Protein AF-A0AA35T7V5-F1 (afdb_monomer_lite)

Secondary structure (DSSP, 8-state):
-PPTT-EEE-B-TTT-PEEEEETTEEEEEE-SSGGGEEEEEEEETTEEEEEESS-TT-B------------

Organism: Geodia barretti (NCBI:txid519541)

Radius of gyration: 13.19 Å; chains: 1; bounding box: 28×22×42 Å

Sequence (71 aa):
MFAHGNVVILESHASGKTLRSYHGTAEGIGGRGIHAQWKVNVRGFGVIALQNQHTPSHWLAIRDGATIANV

Structure (mmCIF, N/CA/C/O backbone):
data_AF-A0AA35T7V5-F1
#
_entry.id   AF-A0AA35T7V5-F1
#
loop_
_atom_site.group_PDB
_atom_site.id
_atom_site.type_symbol
_atom_site.label_atom_id
_atom_site.label_alt_id
_atom_site.label_comp_id
_atom_site.label_asym_id
_atom_site.label_entity_id
_atom_site.label_seq_id
_atom_site.pdbx_PDB_ins_code
_atom_site.Cartn_x
_atom_site.Cartn_y
_atom_site.Cartn_z
_atom_site.occupancy
_atom_site.B_iso_or_equiv
_atom_site.auth_seq_id
_atom_site.auth_comp_id
_atom_site.auth_asym_id
_atom_site.auth_atom_id
_atom_site.pdbx_PDB_model_num
ATOM 1 N N . MET A 1 1 ? -2.921 -2.135 16.550 1.00 63.31 1 MET A N 1
ATOM 2 C CA . MET A 1 1 ? -4.200 -1.843 15.862 1.00 63.31 1 MET A CA 1
ATOM 3 C C . MET A 1 1 ? -3.965 -0.680 14.915 1.00 63.31 1 MET A C 1
ATOM 5 O O . MET A 1 1 ? -3.322 0.277 15.328 1.00 63.31 1 MET A O 1
ATOM 9 N N . PHE A 1 2 ? -4.407 -0.758 13.658 1.00 80.75 2 PHE A N 1
ATOM 10 C CA . PHE A 1 2 ? -4.300 0.398 12.768 1.00 80.75 2 PHE A CA 1
ATOM 11 C C . PHE A 1 2 ? -5.361 1.436 13.145 1.00 80.75 2 PHE A C 1
ATOM 13 O O . PHE A 1 2 ? -6.540 1.096 13.238 1.00 80.75 2 PHE A O 1
ATOM 20 N N . ALA A 1 3 ? -4.951 2.685 13.370 1.00 86.19 3 ALA A N 1
ATOM 21 C CA . ALA A 1 3 ? -5.889 3.781 13.564 1.00 86.19 3 ALA A CA 1
ATOM 22 C C . ALA A 1 3 ? -6.342 4.329 12.206 1.00 86.19 3 ALA A C 1
ATOM 24 O O . ALA A 1 3 ? -5.565 4.380 11.247 1.00 86.19 3 ALA A O 1
ATOM 25 N N . HIS A 1 4 ? -7.608 4.739 12.125 1.00 91.00 4 HIS A N 1
ATOM 26 C CA . HIS A 1 4 ? -8.116 5.438 10.951 1.00 91.00 4 HIS A CA 1
ATOM 27 C C . HIS A 1 4 ? -7.291 6.712 10.717 1.00 91.00 4 HIS A C 1
ATOM 29 O O . HIS A 1 4 ? -7.039 7.471 11.648 1.00 91.00 4 HIS A O 1
ATOM 35 N N . GLY A 1 5 ? -6.870 6.942 9.475 1.00 92.25 5 GLY A N 1
ATOM 36 C CA . GLY A 1 5 ? -6.051 8.089 9.094 1.00 92.25 5 GLY A CA 1
ATOM 37 C C . GLY A 1 5 ? -4.541 7.880 9.212 1.00 92.25 5 GLY A C 1
ATOM 38 O O . GLY A 1 5 ? -3.804 8.693 8.659 1.00 92.25 5 GLY A O 1
ATOM 39 N N . ASN A 1 6 ? -4.067 6.794 9.839 1.00 95.25 6 ASN A N 1
ATOM 40 C CA . ASN A 1 6 ? -2.636 6.483 9.857 1.00 95.25 6 ASN A CA 1
ATOM 41 C C . ASN A 1 6 ? -2.098 6.311 8.437 1.00 95.25 6 ASN A C 1
ATOM 43 O O . ASN A 1 6 ? -2.735 5.673 7.598 1.00 95.25 6 ASN A O 1
ATOM 47 N N . VAL A 1 7 ? -0.892 6.822 8.198 1.00 95.88 7 VAL A N 1
ATOM 48 C CA . VAL A 1 7 ? -0.148 6.580 6.962 1.00 95.88 7 VAL A CA 1
ATOM 49 C C . VAL A 1 7 ? 0.866 5.476 7.215 1.00 95.88 7 VAL A C 1
ATOM 51 O O . VAL A 1 7 ? 1.649 5.548 8.161 1.00 95.88 7 VAL A O 1
ATOM 54 N N . VAL A 1 8 ? 0.847 4.449 6.372 1.00 95.88 8 VAL A N 1
ATOM 55 C CA . VAL A 1 8 ? 1.742 3.294 6.470 1.00 95.88 8 VAL A CA 1
ATOM 56 C C . VAL A 1 8 ? 2.518 3.095 5.174 1.00 95.88 8 VAL A C 1
ATOM 58 O O . VAL A 1 8 ? 2.075 3.494 4.097 1.00 95.88 8 VAL A O 1
ATOM 61 N N . ILE A 1 9 ? 3.675 2.449 5.287 1.00 95.69 9 ILE A N 1
ATOM 62 C CA . ILE A 1 9 ? 4.438 1.911 4.161 1.00 95.69 9 ILE A CA 1
ATOM 63 C C . ILE A 1 9 ? 4.457 0.396 4.337 1.00 95.69 9 ILE A C 1
ATOM 65 O O . ILE A 1 9 ? 4.786 -0.095 5.415 1.00 95.69 9 ILE A O 1
ATOM 69 N N . LEU A 1 10 ? 4.090 -0.333 3.286 1.00 95.19 10 LEU A N 1
ATOM 70 C CA . LEU A 1 10 ? 4.117 -1.793 3.280 1.00 95.19 10 LEU A CA 1
ATOM 71 C C . LEU A 1 10 ? 5.421 -2.253 2.629 1.00 95.19 10 LEU A C 1
ATOM 73 O O . LEU A 1 10 ? 5.634 -2.000 1.444 1.00 95.19 10 LEU A O 1
ATOM 77 N N . GLU A 1 11 ? 6.294 -2.893 3.403 1.00 96.44 11 GLU A N 1
ATOM 78 C CA . GLU A 1 11 ? 7.591 -3.403 2.950 1.00 96.44 11 GLU A CA 1
ATOM 79 C C . GLU A 1 11 ? 7.541 -4.931 2.836 1.00 96.44 11 GLU A C 1
ATOM 81 O O . GLU A 1 11 ? 7.071 -5.630 3.733 1.00 96.44 11 GLU A O 1
ATOM 86 N N . SER A 1 12 ? 8.001 -5.456 1.705 1.00 95.12 12 SER A N 1
ATOM 87 C CA . SER A 1 12 ? 8.117 -6.889 1.473 1.00 95.12 12 SER A CA 1
ATOM 88 C C . SER A 1 12 ? 9.321 -7.437 2.231 1.00 95.12 12 SER A C 1
ATOM 90 O O . SER A 1 12 ? 10.456 -7.093 1.916 1.00 95.12 12 SER A O 1
ATOM 92 N N . HIS A 1 13 ? 9.096 -8.364 3.161 1.00 95.50 13 HIS A N 1
ATOM 93 C CA . HIS A 1 13 ? 10.183 -9.047 3.874 1.00 95.50 13 HIS A CA 1
ATOM 94 C C . HIS A 1 13 ? 11.104 -9.867 2.954 1.00 95.50 13 HIS A C 1
ATOM 96 O O . HIS A 1 13 ? 12.264 -10.075 3.288 1.00 95.50 13 HIS A O 1
ATOM 102 N N . ALA A 1 14 ? 10.611 -10.323 1.797 1.00 94.88 14 ALA A N 1
ATOM 103 C CA . ALA A 1 14 ? 11.394 -11.136 0.866 1.00 94.88 14 ALA A CA 1
ATOM 104 C C . ALA A 1 14 ? 12.387 -10.312 0.027 1.00 94.88 14 ALA A C 1
ATOM 106 O O . ALA A 1 14 ? 13.419 -10.830 -0.384 1.00 94.88 14 ALA A O 1
ATOM 107 N N . SER A 1 15 ? 12.071 -9.043 -0.254 1.00 94.31 15 SER A N 1
ATOM 108 C CA . SER A 1 15 ? 12.855 -8.201 -1.176 1.00 94.31 15 SER A CA 1
ATOM 109 C C . SER A 1 15 ? 13.337 -6.876 -0.578 1.00 94.31 15 SER A C 1
ATOM 111 O O . SER A 1 15 ? 14.130 -6.176 -1.207 1.00 94.31 15 SER A O 1
ATOM 113 N N . GLY A 1 16 ? 12.827 -6.484 0.592 1.00 94.69 16 GLY A N 1
ATOM 114 C CA . GLY A 1 16 ? 13.027 -5.157 1.183 1.00 94.69 16 GLY A CA 1
ATOM 115 C C . GLY A 1 16 ? 12.393 -4.013 0.381 1.00 94.69 16 GLY A C 1
ATOM 116 O O . GLY A 1 16 ? 12.625 -2.842 0.679 1.00 94.69 16 GLY A O 1
ATOM 117 N N . LYS A 1 17 ? 11.624 -4.315 -0.674 1.00 95.50 17 LYS A N 1
ATOM 118 C CA . LYS A 1 17 ? 10.965 -3.313 -1.520 1.00 95.50 17 LYS A CA 1
ATOM 119 C C . LYS A 1 17 ? 9.599 -2.941 -0.973 1.00 95.50 17 LYS A C 1
ATOM 121 O O . LYS A 1 17 ? 8.944 -3.736 -0.300 1.00 95.50 17 LYS A O 1
ATOM 126 N N . THR A 1 18 ? 9.155 -1.731 -1.285 1.00 96.62 18 THR A N 1
ATOM 127 C CA . THR A 1 18 ? 7.870 -1.213 -0.813 1.00 96.62 18 THR A CA 1
ATOM 128 C C . THR A 1 18 ? 6.776 -1.381 -1.862 1.00 96.62 18 THR A C 1
ATOM 130 O O . THR A 1 18 ? 7.016 -1.239 -3.064 1.00 96.62 18 THR A O 1
ATOM 133 N N . LEU A 1 19 ? 5.551 -1.648 -1.401 1.00 95.62 19 LEU A N 1
ATOM 134 C CA . LEU A 1 19 ? 4.362 -1.558 -2.241 1.00 95.62 19 LEU A CA 1
ATOM 135 C C . LEU A 1 19 ? 4.071 -0.086 -2.545 1.00 95.62 19 LEU A C 1
ATOM 137 O O . LEU A 1 19 ? 3.820 0.704 -1.629 1.00 95.62 19 LEU A O 1
ATOM 141 N N . ARG A 1 20 ? 4.032 0.267 -3.829 1.00 93.88 20 ARG A N 1
ATOM 142 C CA . ARG A 1 20 ? 3.657 1.605 -4.300 1.00 93.88 20 ARG A CA 1
ATOM 143 C C . ARG A 1 20 ? 2.543 1.554 -5.337 1.00 93.88 20 ARG A C 1
ATOM 145 O O . ARG A 1 20 ? 2.386 0.556 -6.032 1.00 93.88 20 ARG A O 1
ATOM 152 N N . SER A 1 21 ? 1.798 2.652 -5.448 1.00 92.69 21 SER A N 1
ATOM 153 C CA . SER A 1 21 ? 0.911 2.918 -6.584 1.00 92.69 21 SER A CA 1
ATOM 154 C C . SER A 1 21 ? 1.560 3.951 -7.495 1.00 92.69 21 SER A C 1
ATOM 156 O O . SER A 1 21 ? 1.754 5.099 -7.088 1.00 92.69 21 SER A O 1
ATOM 158 N N . TYR A 1 22 ? 1.851 3.564 -8.731 1.00 88.25 22 TYR A N 1
ATOM 159 C CA . TYR A 1 22 ? 2.430 4.436 -9.746 1.00 88.25 22 TYR A CA 1
ATOM 160 C C . TYR A 1 22 ? 1.681 4.241 -11.066 1.00 88.25 22 TYR A C 1
ATOM 162 O O . TYR A 1 22 ? 1.453 3.109 -11.483 1.00 88.25 22 TYR A O 1
ATOM 170 N N . HIS A 1 23 ? 1.220 5.337 -11.682 1.00 87.25 23 HIS A N 1
ATOM 171 C CA . HIS A 1 23 ? 0.421 5.318 -12.923 1.00 87.25 23 HIS A CA 1
ATOM 172 C C . HIS A 1 23 ? -0.750 4.318 -12.912 1.00 87.25 23 HIS A C 1
ATOM 174 O O . HIS A 1 23 ? -0.981 3.592 -13.872 1.00 87.25 23 HIS A O 1
ATOM 180 N N . GLY A 1 24 ? -1.477 4.236 -11.791 1.00 84.88 24 GLY A N 1
ATOM 181 C CA . GLY A 1 24 ? -2.633 3.336 -11.649 1.00 84.88 24 GLY A CA 1
ATOM 182 C C . GLY A 1 24 ? -2.284 1.856 -11.455 1.00 84.88 24 GLY A C 1
ATOM 183 O O . GLY A 1 24 ? -3.188 1.036 -11.322 1.00 84.88 24 GLY A O 1
ATOM 184 N N . THR A 1 25 ? -0.995 1.517 -11.384 1.00 89.06 25 THR A N 1
ATOM 185 C CA . THR A 1 25 ? -0.508 0.155 -11.145 1.00 89.06 25 THR A CA 1
ATOM 186 C C . THR A 1 25 ? 0.013 0.016 -9.718 1.00 89.06 25 THR A C 1
ATOM 188 O O . THR A 1 25 ? 0.717 0.895 -9.217 1.00 89.06 25 THR A O 1
ATOM 191 N N . ALA A 1 26 ? -0.321 -1.097 -9.061 1.00 91.25 26 ALA A N 1
ATOM 192 C CA . ALA A 1 26 ? 0.283 -1.491 -7.793 1.00 91.25 26 ALA A CA 1
ATOM 193 C C . ALA A 1 26 ? 1.524 -2.351 -8.066 1.00 91.25 26 ALA A C 1
ATOM 195 O O . ALA A 1 26 ? 1.424 -3.388 -8.716 1.00 91.25 26 ALA A O 1
ATOM 196 N N . GLU A 1 27 ? 2.689 -1.935 -7.573 1.00 91.56 27 GLU A N 1
ATOM 197 C CA . GLU A 1 27 ? 3.956 -2.627 -7.829 1.00 91.56 27 GLU A CA 1
ATOM 198 C C . GLU A 1 27 ? 4.858 -2.687 -6.591 1.00 91.56 27 GLU A C 1
ATOM 200 O O . GLU A 1 27 ? 4.802 -1.828 -5.709 1.00 91.56 27 GLU A O 1
ATOM 205 N N . GLY A 1 28 ? 5.702 -3.722 -6.537 1.00 89.69 28 GLY A N 1
ATOM 206 C CA . GLY A 1 28 ? 6.597 -4.028 -5.415 1.00 89.69 28 GLY A CA 1
ATOM 207 C C . GLY A 1 28 ? 8.079 -3.799 -5.709 1.00 89.69 28 GLY A C 1
ATOM 208 O O . GLY A 1 28 ? 8.915 -4.472 -5.123 1.00 89.69 28 GLY A O 1
ATOM 209 N N . ILE A 1 29 ? 8.423 -2.909 -6.643 1.00 83.88 29 ILE A N 1
ATOM 210 C CA . ILE A 1 29 ? 9.821 -2.610 -7.021 1.00 83.88 29 ILE A CA 1
ATOM 211 C C . ILE A 1 29 ? 10.336 -1.282 -6.438 1.00 83.88 29 ILE A C 1
ATOM 213 O O . ILE A 1 29 ? 11.464 -0.869 -6.707 1.00 83.88 29 ILE A O 1
ATOM 217 N N . GLY A 1 30 ? 9.503 -0.590 -5.656 1.00 78.75 30 GLY A N 1
ATOM 218 C CA . GLY A 1 30 ? 9.750 0.768 -5.184 1.00 78.75 30 GLY A CA 1
ATOM 219 C C . GLY A 1 30 ? 10.676 0.883 -3.970 1.00 78.75 30 GLY A C 1
ATOM 220 O O . GLY A 1 30 ? 10.908 -0.073 -3.228 1.00 78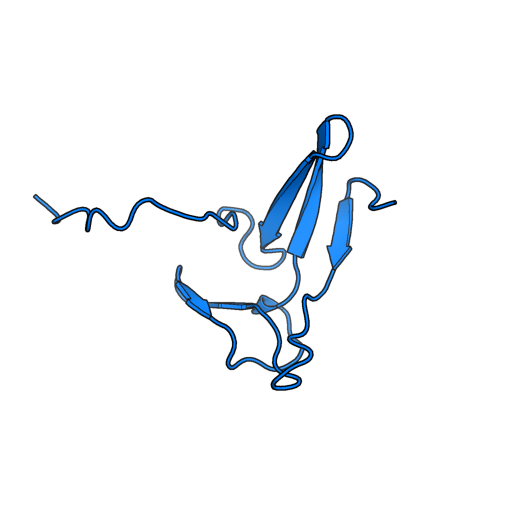.75 30 GLY A O 1
ATOM 221 N N . GLY A 1 31 ? 11.178 2.103 -3.766 1.00 87.31 31 GLY A N 1
ATOM 222 C CA . GLY A 1 31 ? 11.733 2.568 -2.494 1.00 87.31 31 GLY A CA 1
ATOM 223 C C . GLY A 1 31 ? 10.702 3.348 -1.670 1.00 87.31 31 GLY A C 1
ATOM 224 O O . GLY A 1 31 ? 9.548 3.530 -2.070 1.00 87.31 31 GLY A O 1
ATOM 225 N N . ARG A 1 32 ? 11.118 3.851 -0.505 1.00 91.12 32 ARG A N 1
ATOM 226 C CA . ARG A 1 32 ? 10.282 4.739 0.320 1.00 91.12 32 ARG A CA 1
ATOM 227 C C . ARG A 1 32 ? 10.065 6.072 -0.410 1.00 91.12 32 ARG A C 1
ATOM 229 O O . ARG A 1 32 ? 11.017 6.669 -0.896 1.00 91.12 32 ARG A O 1
ATOM 236 N N . GLY A 1 33 ? 8.817 6.531 -0.499 1.00 93.06 33 GLY A N 1
ATOM 237 C CA . GLY A 1 33 ? 8.454 7.766 -1.203 1.00 93.06 33 GLY A CA 1
ATOM 238 C C . GLY A 1 33 ? 6.945 8.010 -1.213 1.00 93.06 33 GLY A C 1
ATOM 239 O O . GLY A 1 33 ? 6.182 7.181 -0.718 1.00 93.06 33 GLY A O 1
ATOM 240 N N . ILE A 1 34 ? 6.510 9.133 -1.792 1.00 94.25 34 ILE A N 1
ATOM 241 C CA . ILE A 1 34 ? 5.101 9.583 -1.771 1.00 94.25 34 ILE A CA 1
ATOM 242 C C . ILE A 1 34 ? 4.129 8.547 -2.359 1.00 94.25 34 ILE A C 1
ATOM 244 O O . ILE A 1 34 ? 3.023 8.371 -1.859 1.00 94.25 34 ILE A O 1
ATOM 248 N N . HIS A 1 35 ? 4.572 7.788 -3.363 1.00 94.44 35 HIS A N 1
ATOM 249 C CA . HIS A 1 35 ? 3.781 6.737 -4.006 1.00 94.44 35 HIS A CA 1
ATOM 250 C C . HIS A 1 35 ? 3.651 5.454 -3.169 1.00 94.44 35 HIS A C 1
ATOM 252 O O . HIS A 1 35 ? 2.780 4.637 -3.459 1.00 94.44 35 HIS A O 1
ATOM 258 N N . ALA A 1 36 ? 4.492 5.263 -2.147 1.00 96.12 36 ALA A N 1
ATOM 259 C CA . ALA A 1 36 ? 4.491 4.091 -1.264 1.00 96.12 36 ALA A CA 1
ATOM 260 C C . ALA A 1 36 ? 3.715 4.316 0.048 1.00 96.12 36 ALA A C 1
ATOM 262 O O . ALA A 1 36 ? 3.678 3.434 0.905 1.00 96.12 36 ALA A O 1
ATOM 263 N N . GLN A 1 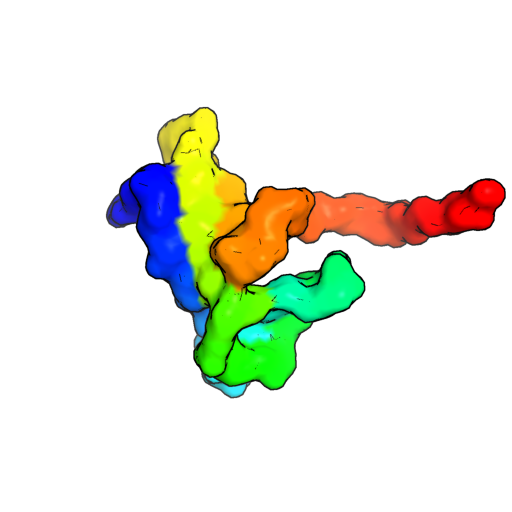37 ? 3.133 5.504 0.227 1.00 96.25 37 GLN A N 1
ATOM 264 C CA . GLN A 1 37 ? 2.391 5.883 1.424 1.00 96.25 37 GLN A CA 1
ATOM 265 C C . GLN A 1 37 ? 0.903 5.565 1.266 1.00 96.25 37 GLN A C 1
ATOM 267 O O . GLN A 1 37 ? 0.254 6.016 0.319 1.00 96.25 37 GLN A O 1
ATOM 272 N N . TRP A 1 38 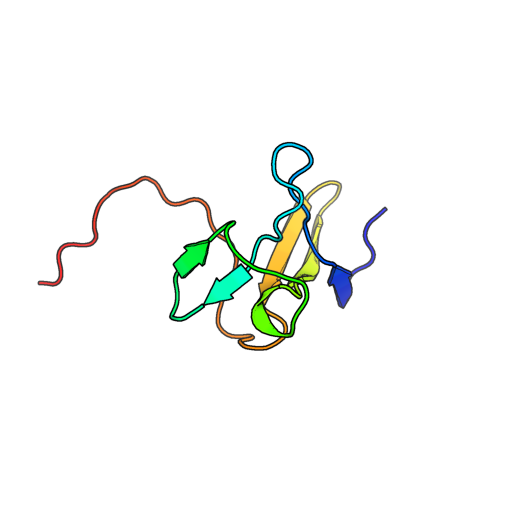? 0.355 4.825 2.227 1.00 96.62 38 TRP A N 1
ATOM 273 C CA . TRP A 1 38 ? -1.028 4.362 2.221 1.00 96.62 38 TRP A CA 1
ATOM 274 C C . TRP A 1 38 ? -1.768 4.857 3.456 1.00 96.62 38 TRP A C 1
ATOM 276 O O . TRP A 1 38 ? -1.406 4.518 4.581 1.00 96.62 38 TRP A O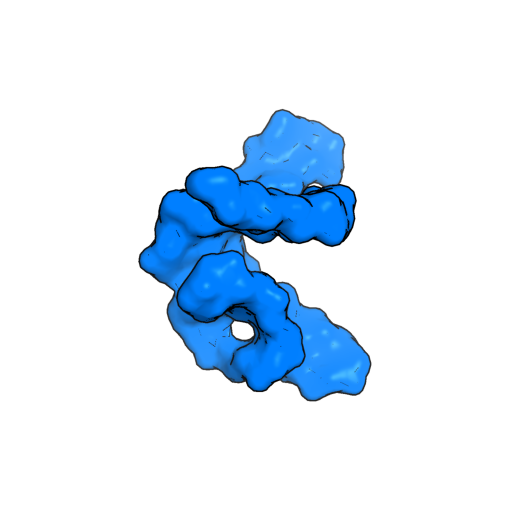 1
ATOM 286 N N . LYS A 1 39 ? -2.827 5.637 3.251 1.00 97.38 39 LYS A N 1
ATOM 287 C CA . LYS A 1 39 ? -3.743 6.039 4.311 1.00 97.38 39 LYS A CA 1
ATOM 288 C C . LYS A 1 39 ? -4.663 4.875 4.665 1.00 97.38 39 LYS A C 1
ATOM 290 O O . LYS A 1 39 ? -5.384 4.349 3.810 1.00 97.38 39 LYS A O 1
ATOM 295 N N . VAL A 1 40 ? -4.663 4.499 5.938 1.00 97.38 40 VAL A N 1
ATOM 296 C CA . VAL A 1 40 ? -5.556 3.485 6.491 1.00 97.38 40 VAL A CA 1
ATOM 297 C C . VAL A 1 40 ? -6.955 4.064 6.661 1.00 97.38 40 VAL A C 1
ATOM 299 O O . VAL A 1 40 ? -7.164 5.039 7.380 1.00 97.38 40 VAL A O 1
ATOM 302 N N . ASN A 1 41 ? -7.933 3.390 6.069 1.00 97.12 41 ASN A N 1
ATOM 303 C CA . ASN A 1 41 ? -9.350 3.644 6.266 1.00 97.12 41 ASN A CA 1
ATOM 304 C C . ASN A 1 41 ? -9.983 2.429 6.952 1.00 97.12 41 ASN A C 1
ATOM 306 O O . ASN A 1 41 ? -10.242 1.417 6.306 1.00 97.12 41 ASN A O 1
ATOM 310 N N . VAL A 1 42 ? -10.225 2.515 8.261 1.00 95.56 42 VAL A N 1
ATOM 311 C CA . VAL A 1 42 ? -10.937 1.463 9.010 1.00 95.56 42 VAL A CA 1
ATOM 312 C C . VAL A 1 42 ? -12.390 1.389 8.531 1.00 95.56 42 VAL A C 1
ATOM 314 O O . VAL A 1 42 ? -13.068 2.414 8.483 1.00 95.56 42 VAL A O 1
ATOM 317 N N . ARG A 1 43 ? -12.852 0.191 8.153 1.00 94.62 43 ARG A N 1
ATOM 318 C CA . ARG A 1 43 ? -14.218 -0.072 7.655 1.00 94.62 43 ARG A CA 1
ATOM 319 C C . ARG A 1 43 ? -15.049 -0.941 8.601 1.00 94.62 43 ARG A C 1
ATOM 321 O O . ARG A 1 43 ? -16.263 -0.991 8.462 1.00 94.62 43 ARG A O 1
ATOM 328 N N . GLY A 1 44 ? -14.407 -1.610 9.553 1.00 92.75 44 GLY A N 1
ATOM 329 C CA . GLY A 1 44 ? -15.043 -2.491 10.527 1.00 92.75 44 GLY A CA 1
ATOM 330 C C . GLY A 1 44 ? -13.997 -3.218 11.367 1.00 92.75 44 GLY A C 1
ATOM 331 O O . GLY A 1 44 ? -12.793 -3.021 11.177 1.00 92.75 44 GLY A O 1
ATOM 332 N N . PHE A 1 45 ? -14.441 -4.061 12.298 1.00 92.31 45 PHE A N 1
ATOM 333 C CA . PHE A 1 45 ? -13.532 -4.857 13.121 1.00 92.31 45 PHE A CA 1
ATOM 334 C C . PHE A 1 45 ? -12.669 -5.768 12.239 1.00 92.31 45 PHE A C 1
ATOM 336 O O . PHE A 1 45 ? -13.188 -6.598 11.500 1.00 92.31 45 PHE A O 1
ATOM 343 N N . GLY A 1 46 ? -11.348 -5.575 12.286 1.00 91.81 46 GLY A N 1
ATOM 344 C CA . GLY A 1 46 ? -10.398 -6.336 11.470 1.00 91.81 46 GLY A CA 1
ATOM 345 C C . GLY A 1 46 ? -10.391 -5.992 9.975 1.00 91.81 46 GLY A C 1
ATOM 346 O O . GLY A 1 46 ? -9.655 -6.628 9.228 1.00 91.81 46 GLY A O 1
ATOM 347 N N . VAL A 1 47 ? -11.151 -4.983 9.526 1.00 95.25 47 VAL A N 1
ATOM 348 C CA . VAL A 1 47 ? -11.262 -4.622 8.102 1.00 95.25 47 VAL A CA 1
ATOM 349 C C . VAL A 1 47 ? -10.745 -3.207 7.859 1.00 95.25 47 VAL A C 1
ATOM 351 O O . VAL A 1 47 ? -11.263 -2.226 8.405 1.00 95.25 47 VAL A O 1
ATOM 354 N N . ILE A 1 48 ? -9.745 -3.094 6.984 1.00 96.44 48 ILE A N 1
ATOM 355 C CA . ILE A 1 48 ? -9.179 -1.823 6.526 1.00 96.44 48 ILE A CA 1
ATOM 356 C C . ILE A 1 48 ? -9.181 -1.742 5.001 1.00 96.44 48 ILE A C 1
ATOM 358 O O . ILE A 1 48 ? -9.050 -2.745 4.308 1.00 96.44 48 ILE A O 1
ATOM 362 N N . ALA A 1 49 ? -9.283 -0.523 4.487 1.00 96.88 49 ALA A N 1
ATOM 363 C CA . ALA A 1 49 ? -8.997 -0.189 3.102 1.00 96.88 49 ALA A CA 1
ATOM 364 C C . ALA A 1 49 ? -7.771 0.732 3.050 1.00 96.88 49 ALA A C 1
ATOM 366 O O . ALA A 1 49 ? -7.583 1.576 3.931 1.00 96.88 49 ALA A O 1
ATOM 367 N N . LEU A 1 50 ? -6.945 0.580 2.019 1.00 97.19 50 LEU A N 1
ATOM 368 C CA . LEU A 1 50 ? -5.735 1.374 1.826 1.00 97.19 50 LEU A CA 1
ATOM 369 C C . LEU A 1 50 ? -5.924 2.310 0.637 1.00 97.19 50 LEU A C 1
ATOM 371 O O . LEU A 1 50 ? -6.176 1.868 -0.483 1.00 97.19 50 LEU A O 1
ATOM 375 N N . GLN A 1 51 ? -5.803 3.606 0.896 1.00 96.75 51 GLN A N 1
ATOM 376 C CA . GLN A 1 51 ? -5.892 4.664 -0.106 1.00 96.75 51 GLN A CA 1
ATOM 377 C C . GLN A 1 51 ? -4.498 5.244 -0.318 1.00 96.75 51 GLN A C 1
ATOM 379 O O . GLN A 1 51 ? -3.785 5.485 0.657 1.00 96.75 51 GLN A O 1
ATOM 384 N N . ASN A 1 52 ? -4.080 5.463 -1.561 1.00 95.75 52 ASN A N 1
ATOM 385 C CA . ASN A 1 52 ? -2.778 6.074 -1.792 1.00 95.75 52 ASN A CA 1
ATOM 386 C C . ASN A 1 52 ? -2.782 7.533 -1.305 1.00 95.75 52 ASN A C 1
ATOM 388 O O . ASN A 1 52 ? -3.679 8.301 -1.645 1.00 95.75 52 ASN A O 1
ATOM 392 N N . GLN A 1 53 ? -1.781 7.918 -0.512 1.00 94.56 53 GLN A N 1
ATOM 393 C CA . GLN A 1 53 ? -1.713 9.257 0.080 1.00 94.56 53 GLN A CA 1
ATOM 394 C C . GLN A 1 53 ? -1.462 10.345 -0.976 1.00 94.56 53 GLN A C 1
ATOM 396 O O . GLN A 1 53 ? -1.999 11.444 -0.864 1.00 94.56 53 GLN A O 1
ATOM 401 N N . HIS A 1 54 ? -0.650 10.050 -1.996 1.00 94.25 54 HIS A N 1
ATOM 402 C CA . HIS A 1 54 ? -0.333 10.995 -3.068 1.00 94.25 54 HIS A CA 1
ATOM 403 C C . HIS A 1 54 ? -1.449 11.090 -4.115 1.00 94.25 54 HIS A C 1
ATOM 405 O O . HIS A 1 54 ? -1.676 12.156 -4.682 1.00 94.25 54 HIS A O 1
ATOM 411 N N . THR A 1 55 ? -2.168 9.992 -4.353 1.00 92.25 55 THR A N 1
ATOM 412 C CA . THR A 1 55 ? -3.269 9.923 -5.321 1.00 92.25 55 THR A CA 1
ATOM 413 C C . THR A 1 55 ? -4.544 9.431 -4.628 1.00 92.25 55 THR A C 1
ATOM 415 O O . THR A 1 55 ? -4.871 8.248 -4.721 1.00 92.25 55 THR A O 1
ATOM 418 N N . PRO A 1 56 ? -5.295 10.307 -3.928 1.00 90.75 56 PRO A N 1
ATOM 419 C CA . PRO A 1 56 ? -6.433 9.890 -3.103 1.00 90.75 56 PRO A CA 1
ATOM 420 C C . PRO A 1 56 ? -7.577 9.224 -3.880 1.00 90.75 56 PRO A C 1
ATOM 422 O O . PRO A 1 56 ? -8.391 8.512 -3.300 1.00 90.75 56 PRO A O 1
ATOM 425 N N . SER A 1 57 ? -7.662 9.403 -5.197 1.00 91.06 57 SER A N 1
ATOM 426 C CA . SER A 1 57 ? -8.621 8.667 -6.031 1.00 91.06 57 SER A CA 1
ATOM 427 C C . SER A 1 57 ? -8.284 7.174 -6.170 1.00 91.06 57 SER A C 1
ATOM 429 O O . SER A 1 57 ? -9.131 6.402 -6.613 1.00 91.06 57 SER A O 1
ATOM 431 N N . HIS A 1 58 ? -7.073 6.742 -5.799 1.00 90.75 58 HIS A N 1
ATOM 432 C CA . HIS A 1 58 ? -6.604 5.370 -5.973 1.00 90.75 58 HIS A CA 1
ATOM 433 C C . HIS A 1 58 ? -6.680 4.569 -4.670 1.00 90.75 58 HIS A C 1
ATOM 435 O O . HIS A 1 58 ? -6.092 4.924 -3.645 1.00 90.75 58 HIS A O 1
ATOM 441 N N . TRP A 1 59 ? -7.361 3.429 -4.755 1.00 95.25 59 TRP A N 1
ATOM 442 C CA . TRP A 1 59 ? -7.502 2.450 -3.684 1.00 95.25 59 TRP A CA 1
ATOM 443 C C . TRP A 1 59 ? -6.779 1.166 -4.067 1.00 95.25 59 TRP A C 1
ATOM 445 O O . TRP A 1 59 ? -6.858 0.728 -5.217 1.00 95.25 59 TRP A O 1
ATOM 455 N N . LEU A 1 60 ? -6.092 0.549 -3.106 1.00 94.88 60 LEU A N 1
ATOM 456 C CA . LEU A 1 60 ? -5.531 -0.778 -3.315 1.00 94.88 60 LEU A CA 1
ATOM 457 C C . LEU A 1 60 ? -6.677 -1.789 -3.420 1.00 94.88 60 LEU A C 1
ATOM 459 O O . LEU A 1 60 ? -7.530 -1.854 -2.535 1.00 94.88 60 LEU A O 1
ATOM 463 N N . ALA A 1 61 ? -6.682 -2.578 -4.490 1.00 93.19 61 ALA A N 1
ATOM 464 C CA . ALA A 1 61 ? -7.694 -3.593 -4.735 1.00 93.19 61 ALA A CA 1
ATOM 465 C C . ALA A 1 61 ? -7.053 -4.844 -5.336 1.00 93.19 61 ALA A C 1
ATOM 467 O O . ALA A 1 61 ? -6.176 -4.746 -6.194 1.00 93.19 61 ALA A O 1
ATOM 468 N N . ILE A 1 62 ? -7.532 -6.008 -4.907 1.00 89.94 62 ILE A N 1
ATOM 469 C CA . ILE A 1 62 ? -7.333 -7.2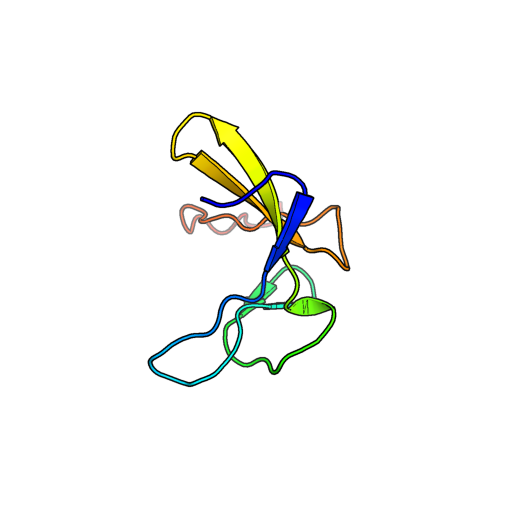67 -5.621 1.00 89.94 62 ILE A CA 1
ATOM 470 C C . ILE A 1 62 ? -8.523 -7.383 -6.569 1.00 89.94 62 ILE A C 1
ATOM 472 O O . ILE A 1 62 ? -9.667 -7.271 -6.130 1.00 89.94 62 ILE A O 1
ATOM 476 N N . ARG A 1 63 ? -8.257 -7.520 -7.866 1.00 84.25 63 ARG A N 1
ATOM 477 C CA . ARG A 1 63 ? -9.291 -7.686 -8.889 1.00 84.25 63 ARG A CA 1
ATOM 478 C C . ARG A 1 63 ? -9.235 -9.117 -9.396 1.00 84.25 63 ARG A C 1
ATOM 480 O O . ARG A 1 63 ? -8.139 -9.639 -9.604 1.00 84.25 63 ARG A O 1
ATOM 487 N N . ASP A 1 64 ? -10.394 -9.711 -9.639 1.00 82.00 64 ASP A N 1
ATOM 488 C CA . ASP A 1 64 ? -10.480 -10.918 -10.452 1.00 82.00 64 ASP A CA 1
ATOM 489 C C . ASP A 1 64 ? -9.939 -10.527 -11.825 1.00 82.00 64 ASP A C 1
ATOM 491 O O . ASP A 1 64 ? -10.421 -9.562 -12.414 1.00 82.00 64 ASP A O 1
ATOM 495 N N . GLY A 1 65 ? -8.869 -11.176 -12.283 1.00 62.81 65 GLY A N 1
ATOM 496 C CA . GLY A 1 65 ? -8.052 -10.775 -13.436 1.00 62.81 65 GLY A CA 1
ATOM 497 C C . GLY A 1 65 ? -8.758 -10.732 -14.798 1.00 62.81 65 GLY A C 1
ATOM 498 O O . GLY A 1 65 ? -8.081 -10.828 -15.817 1.00 62.81 65 GLY A O 1
ATOM 499 N N . ALA A 1 66 ? -10.085 -10.591 -14.843 1.00 52.25 66 ALA A N 1
ATOM 500 C CA . ALA A 1 66 ? -10.826 -10.179 -16.018 1.00 52.25 66 ALA A CA 1
ATOM 501 C C . ALA A 1 66 ? -10.271 -8.832 -16.493 1.00 52.25 66 ALA A C 1
ATOM 503 O O . ALA A 1 66 ? -10.572 -7.761 -15.962 1.00 52.25 66 ALA A O 1
ATOM 504 N N . THR A 1 67 ? -9.402 -8.908 -17.495 1.00 49.56 67 THR A N 1
ATOM 505 C CA . THR A 1 67 ? -9.014 -7.783 -18.326 1.00 49.56 67 THR A CA 1
ATOM 506 C C . THR A 1 67 ? -10.299 -7.084 -18.757 1.00 49.56 67 THR A C 1
ATOM 508 O O . THR A 1 67 ? -11.106 -7.668 -19.479 1.00 49.56 67 THR A O 1
ATOM 511 N N . ILE A 1 68 ? -10.520 -5.852 -18.296 1.00 52.50 68 ILE A N 1
ATOM 512 C CA . ILE A 1 68 ? -11.531 -4.991 -18.903 1.00 52.50 68 ILE A CA 1
ATOM 513 C C . ILE A 1 68 ? -10.966 -4.682 -20.286 1.00 52.50 68 ILE A C 1
ATOM 515 O O . ILE A 1 68 ? -10.110 -3.811 -20.435 1.00 52.50 68 ILE A O 1
ATOM 519 N N . ALA A 1 69 ? -11.338 -5.493 -21.276 1.00 39.00 69 ALA A N 1
ATOM 520 C CA . ALA A 1 69 ? -11.121 -5.153 -22.666 1.00 39.00 69 ALA A CA 1
ATOM 521 C C . ALA A 1 69 ? -11.879 -3.843 -22.887 1.00 39.00 69 ALA A C 1
ATOM 523 O O . ALA A 1 69 ? -13.096 -3.796 -22.706 1.00 39.00 69 ALA A O 1
ATOM 524 N N . ASN A 1 70 ? -11.143 -2.770 -23.169 1.00 41.59 70 ASN A N 1
ATOM 525 C CA . ASN A 1 70 ? -11.747 -1.515 -23.587 1.00 41.59 70 ASN A CA 1
ATOM 526 C C . ASN A 1 70 ? -12.592 -1.813 -24.833 1.00 41.59 70 ASN A C 1
ATOM 528 O O . ASN A 1 70 ? -12.050 -2.286 -25.834 1.00 41.59 70 ASN A O 1
ATOM 532 N N . VAL A 1 71 ? -13.903 -1.600 -24.716 1.00 37.25 71 VAL A N 1
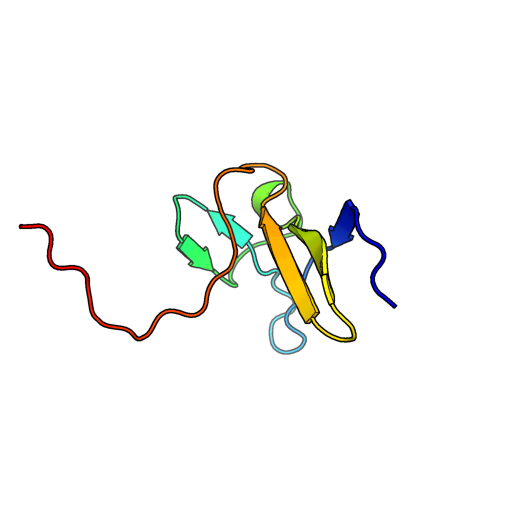ATOM 533 C CA . VAL A 1 71 ? -14.841 -1.507 -25.843 1.00 37.25 71 VAL A CA 1
ATOM 534 C C . VAL A 1 71 ? -14.766 -0.105 -26.423 1.00 37.25 71 VAL A C 1
ATOM 536 O O . VAL A 1 71 ? -14.614 0.840 -25.613 1.00 37.25 71 VAL A O 1
#

pLDDT: mean 87.83, std 14.5, range [37.25, 97.38]

Foldseek 3Di:
DDDQFDKDWDADPVPRFTFFQDPNDTDGHHDDDQRRIWGWHDDDDVDTWTARRNHRVDTDDDDPPPDPPDD